Protein 2P6Y (pdb70)

Solvent-accessible surface area: 7467 Å² total

B-factor: mean 19.17, std 8.96, range [7.92, 55.06]

Radius of gyration: 14.85 Å; Cα contacts (8 Å, |Δi|>4): 328; chains: 1; bounding box: 35×35×36 Å

Structure (mmCIF, N/CA/C/O backbone):
data_2P6Y
#
_entry.id   2P6Y
#
_cell.length_a   172.924
_cell.length_b   172.924
_cell.length_c   172.924
_cell.angle_alpha   90.00
_cell.angle_beta   90.00
_cell.angle_gamma   90.00
#
_symmetry.space_group_name_H-M   'F 4 3 2'
#
loop_
_entity.id
_entity.type
_entity.pdbx_description
1 polymer 'Hypothetical protein VCA0587'
2 non-polymer 'ZINC ION'
3 water water
#
loop_
_atom_site.group_PDB
_atom_site.id
_atom_site.type_symbol
_atom_site.label_atom_id
_atom_site.label_alt_id
_atom_site.label_comp_id
_atom_site.label_asym_id
_atom_site.label_entity_id
_atom_site.label_seq_id
_atom_site.pdbx_PDB_ins_code
_atom_site.Cartn_x
_atom_site.Cartn_y
_atom_site.Cartn_z
_atom_site.occupancy
_atom_site.B_iso_or_equiv
_atom_site.auth_seq_id
_atom_site.auth_comp_id
_atom_site.auth_asym_id
_atom_site.auth_atom_id
_atom_site.pdbx_PDB_model_num
ATOM 9 N N . ILE A 1 2 ? 73.992 69.018 69.743 1.00 30.62 2 ILE A N 1
ATOM 10 C CA . ILE A 1 2 ? 73.591 68.545 68.424 1.00 27.56 2 ILE A CA 1
ATOM 11 C C . ILE A 1 2 ? 73.721 69.675 67.409 1.00 25.34 2 ILE A C 1
ATOM 12 O O . ILE A 1 2 ? 73.260 70.792 67.648 1.00 24.49 2 ILE A O 1
ATOM 17 N N . HIS A 1 3 ? 74.350 69.380 66.277 1.00 23.29 3 HIS A N 1
ATOM 18 C CA . HIS A 1 3 ? 74.540 70.370 65.227 1.00 22.52 3 HIS A CA 1
ATOM 19 C C . HIS A 1 3 ? 73.724 70.037 63.985 1.00 21.04 3 HIS A C 1
ATOM 20 O O . HIS A 1 3 ? 73.535 68.868 63.648 1.00 19.44 3 HIS A O 1
ATOM 27 N N . LEU A 1 4 ? 73.241 71.076 63.312 1.00 18.46 4 LEU A N 1
ATOM 28 C CA . LEU A 1 4 ? 72.451 70.912 62.100 1.00 18.17 4 LEU A CA 1
ATOM 29 C C . LEU A 1 4 ? 73.253 71.229 60.852 1.00 17.22 4 LEU A C 1
ATOM 30 O O . LEU A 1 4 ? 73.988 72.215 60.801 1.00 18.30 4 LEU A O 1
ATOM 35 N N . ILE A 1 5 ? 73.102 70.381 59.843 1.00 14.90 5 ILE A N 1
ATOM 36 C CA . ILE A 1 5 ? 73.750 70.584 58.560 1.00 14.49 5 ILE A CA 1
ATOM 37 C C . ILE A 1 5 ? 72.619 70.460 57.550 1.00 14.30 5 ILE A C 1
ATOM 38 O O . ILE A 1 5 ? 71.974 69.413 57.462 1.00 14.15 5 ILE A O 1
ATOM 43 N N . ALA A 1 6 ? 72.364 71.537 56.814 1.00 13.11 6 ALA A N 1
ATOM 44 C CA . ALA A 1 6 ? 71.291 71.564 55.826 1.00 13.98 6 ALA A CA 1
ATOM 45 C C . ALA A 1 6 ? 71.846 71.778 54.428 1.00 15.39 6 ALA A C 1
ATOM 46 O O . ALA A 1 6 ? 72.812 72.520 54.239 1.00 16.71 6 ALA A O 1
ATOM 48 N N . LEU A 1 7 ? 71.218 71.138 53.447 1.00 15.15 7 LEU A N 1
ATOM 49 C CA . LEU A 1 7 ? 71.666 71.239 52.066 1.00 16.42 7 LEU A CA 1
ATOM 50 C C . LEU A 1 7 ? 70.536 70.898 51.108 1.00 16.40 7 LEU A C 1
ATOM 51 O O . LEU A 1 7 ? 69.826 69.914 51.315 1.00 16.60 7 LEU A O 1
ATOM 56 N N . ARG A 1 8 ? 70.350 71.715 50.074 1.00 14.80 8 ARG A N 1
ATOM 57 C CA . ARG A 1 8 ? 69.326 71.412 49.088 1.00 14.82 8 ARG A CA 1
ATOM 58 C C . ARG A 1 8 ? 70.010 70.625 47.980 1.00 15.07 8 ARG A C 1
ATOM 59 O O . ARG A 1 8 ? 71.071 71.025 47.491 1.00 14.92 8 ARG A O 1
ATOM 67 N N . LEU A 1 9 ? 69.418 69.497 47.600 1.00 13.84 9 LEU A N 1
ATOM 68 C CA . LEU A 1 9 ? 69.965 68.681 46.524 1.00 13.74 9 LEU A CA 1
ATOM 69 C C . LEU A 1 9 ? 69.161 69.025 45.282 1.00 13.54 9 LEU A C 1
ATOM 70 O O . LEU A 1 9 ? 67.987 69.397 45.382 1.00 15.15 9 LEU A O 1
ATOM 75 N N . THR A 1 10 ? 69.790 68.906 44.117 1.00 13.72 10 THR A N 1
ATOM 76 C CA . THR A 1 10 ? 69.131 69.239 42.863 1.00 15.12 10 THR A CA 1
ATOM 77 C C . THR A 1 10 ? 69.011 68.069 41.893 1.00 14.02 10 THR A C 1
ATOM 78 O O . THR A 1 10 ? 69.565 66.993 42.122 1.00 13.34 10 THR A O 1
ATOM 82 N N . ARG A 1 11 ? 68.286 68.304 40.802 1.00 15.51 11 ARG A N 1
ATOM 83 C CA . ARG A 1 11 ? 68.032 67.295 39.779 1.00 16.31 11 ARG A CA 1
ATOM 84 C C . ARG A 1 11 ? 69.223 66.433 39.382 1.00 15.88 11 ARG A C 1
ATOM 85 O O . ARG A 1 11 ? 70.313 66.939 39.108 1.00 15.97 11 ARG A O 1
ATOM 93 N N . GLY A 1 12 ? 69.003 65.121 39.358 1.00 14.95 12 GLY A N 1
ATOM 94 C CA . GLY A 1 12 ? 70.048 64.195 38.962 1.00 15.47 12 GLY A CA 1
ATOM 95 C C . GLY A 1 12 ? 70.984 63.706 40.050 1.00 15.08 12 GLY A C 1
ATOM 96 O O . GLY A 1 12 ? 71.670 62.698 39.867 1.00 16.88 12 GLY A O 1
ATOM 105 N N . ASP A 1 14 ? 72.434 61.896 43.324 1.00 13.84 14 ASP A N 1
ATOM 106 C CA . ASP A 1 14 ? 72.193 60.598 43.941 1.00 12.36 14 ASP A CA 1
ATOM 107 C C . ASP A 1 14 ? 72.057 60.844 45.445 1.00 13.37 14 ASP A C 1
ATOM 108 O O . ASP A 1 14 ? 73.010 61.260 46.105 1.00 13.20 14 ASP A O 1
ATOM 113 N N . LEU A 1 15 ? 70.867 60.579 45.980 1.00 11.39 15 LEU A N 1
ATOM 114 C CA . LEU A 1 15 ? 70.585 60.808 47.397 1.00 11.34 15 LEU A CA 1
ATOM 115 C C . LEU A 1 15 ? 71.588 60.196 48.370 1.00 10.59 15 LEU A C 1
ATOM 116 O O . LEU A 1 15 ? 72.168 60.899 49.199 1.00 11.38 15 LEU A O 1
ATOM 121 N N . LYS A 1 16 ? 71.797 58.888 48.278 1.00 11.16 16 LYS A N 1
ATOM 122 C CA . LYS A 1 16 ? 72.725 58.222 49.180 1.00 11.31 16 LYS A CA 1
ATOM 123 C C . LYS A 1 16 ? 74.154 58.743 49.038 1.00 12.36 16 LYS A C 1
ATOM 124 O O . LYS A 1 16 ? 74.833 58.965 50.037 1.00 12.43 16 LYS A O 1
ATOM 130 N N . GLN A 1 17 ? 74.599 58.945 47.803 1.00 13.08 17 GLN A N 1
ATOM 131 C CA . GLN A 1 17 ? 75.948 59.437 47.560 1.00 14.44 17 GLN A CA 1
ATOM 132 C C . GLN A 1 17 ? 76.154 60.826 48.145 1.00 14.08 17 GLN A C 1
ATOM 133 O O . GLN A 1 17 ? 77.216 61.119 48.696 1.00 14.77 17 GLN A O 1
ATOM 139 N N . GLN A 1 18 ? 75.139 61.678 48.036 1.00 12.75 18 GLN A N 1
ATOM 140 C CA . GLN A 1 18 ? 75.233 63.034 48.569 1.00 12.74 18 GLN A CA 1
ATOM 141 C C . GLN A 1 18 ? 75.312 63.021 50.091 1.00 14.37 18 GLN A C 1
ATOM 142 O O . GLN A 1 18 ? 76.011 63.835 50.692 1.00 13.99 18 GLN A O 1
ATOM 148 N N . ILE A 1 19 ? 74.595 62.095 50.717 1.00 12.63 19 ILE A N 1
ATOM 149 C CA . ILE A 1 19 ? 74.621 62.007 52.166 1.00 12.13 19 ILE A CA 1
ATOM 150 C C . ILE A 1 19 ? 75.978 61.502 52.637 1.00 13.57 19 ILE A C 1
ATOM 151 O O . ILE A 1 19 ? 76.543 62.030 53.588 1.00 13.96 19 ILE A O 1
ATOM 156 N N . VAL A 1 20 ? 76.511 60.495 51.954 1.00 14.07 20 VAL A N 1
ATOM 157 C CA . VAL A 1 20 ? 77.813 59.953 52.322 1.00 14.49 20 VAL A CA 1
ATOM 158 C C . VAL A 1 20 ? 78.880 61.035 52.184 1.00 14.89 20 VAL A C 1
ATOM 159 O O . VAL A 1 20 ? 79.748 61.174 53.046 1.00 16.10 20 VAL A O 1
ATOM 163 N N . GLN A 1 21 ? 78.804 61.805 51.104 1.00 13.78 21 GLN A N 1
ATOM 164 C CA . GLN A 1 21 ? 79.771 62.869 50.864 1.00 15.68 21 GLN A CA 1
ATOM 165 C C . GLN A 1 21 ? 79.685 63.953 51.932 1.00 15.23 21 GLN A C 1
ATOM 166 O O . GLN A 1 21 ? 80.706 64.480 52.374 1.00 15.17 21 GLN A O 1
ATOM 172 N N . LEU A 1 22 ? 78.465 64.279 52.353 1.00 13.69 22 LEU A N 1
ATOM 173 C CA . LEU A 1 22 ? 78.254 65.299 53.376 1.00 14.89 22 LEU A CA 1
ATOM 174 C C . LEU A 1 22 ? 78.853 64.823 54.697 1.00 14.59 22 LEU A C 1
ATOM 175 O O . LEU A 1 22 ? 79.521 65.583 55.407 1.00 14.61 22 LEU A O 1
ATOM 180 N N . VAL A 1 23 ? 78.610 63.561 55.024 1.00 13.47 23 VAL A N 1
ATOM 181 C CA . VAL A 1 23 ? 79.128 62.968 56.248 1.00 16.00 23 VAL A CA 1
ATOM 182 C C . VAL A 1 23 ? 80.655 63.036 56.294 1.00 17.51 23 VAL A C 1
ATOM 183 O O . VAL A 1 23 ? 81.237 63.430 57.306 1.00 16.58 23 VAL A O 1
ATOM 187 N N . GLN A 1 24 ? 81.303 62.660 55.196 1.00 17.51 24 GLN A N 1
ATOM 188 C CA . GLN A 1 24 ? 82.766 62.676 55.138 1.00 18.36 24 GLN A CA 1
ATOM 189 C C . GLN A 1 24 ? 83.310 64.102 55.178 1.00 18.63 24 GLN A C 1
ATOM 190 O O . GLN A 1 24 ? 84.297 64.383 55.859 1.00 18.89 24 GLN A O 1
ATOM 196 N N . GLN A 1 25 ? 82.655 64.993 54.444 1.00 17.66 25 GLN A N 1
ATOM 197 C CA . GLN A 1 25 ? 83.048 66.395 54.365 1.00 18.38 25 GLN A CA 1
ATOM 198 C C . GLN A 1 25 ? 83.061 67.070 55.733 1.00 18.57 25 GLN A C 1
ATOM 199 O O . GLN A 1 25 ? 83.959 67.857 56.044 1.00 18.41 25 GLN A O 1
ATOM 205 N N . HIS A 1 26 ? 82.059 66.758 56.549 1.00 16.05 26 HIS A N 1
ATOM 206 C CA . HIS A 1 26 ? 81.943 67.355 57.875 1.00 16.01 26 HIS A CA 1
ATOM 207 C C . HIS A 1 26 ? 82.521 66.508 59.005 1.00 15.79 26 HIS A C 1
ATOM 208 O O . HIS A 1 26 ? 82.330 66.825 60.181 1.00 16.19 26 HIS A O 1
ATOM 215 N N . ARG A 1 27 ? 83.230 65.441 58.647 1.00 15.33 27 ARG A N 1
ATOM 216 C CA . ARG A 1 27 ? 83.844 64.551 59.630 1.00 16.72 27 ARG A CA 1
ATOM 217 C C . ARG A 1 27 ? 82.838 64.089 60.673 1.00 17.64 27 ARG A C 1
ATOM 218 O O . ARG A 1 27 ? 83.108 64.119 61.873 1.00 18.22 27 ARG A O 1
ATOM 226 N N . ILE A 1 28 ? 81.675 63.656 60.202 1.00 16.98 28 ILE A N 1
ATOM 227 C CA . ILE A 1 28 ? 80.625 63.186 61.090 1.00 16.55 28 ILE A CA 1
ATOM 228 C C . ILE A 1 28 ? 80.884 61.740 61.491 1.00 15.14 28 ILE A C 1
ATOM 229 O O . ILE A 1 28 ? 80.978 60.858 60.638 1.00 17.85 28 ILE A O 1
ATOM 234 N N . HIS A 1 29 ? 81.016 61.498 62.790 1.00 13.52 29 HIS A N 1
ATOM 235 C CA . HIS A 1 29 ? 81.248 60.145 63.276 1.00 12.41 29 HIS A CA 1
ATOM 236 C C . HIS A 1 29 ? 80.028 59.586 63.996 1.00 11.83 29 HIS A C 1
ATOM 237 O O . HIS A 1 29 ? 80.019 58.436 64.425 1.00 13.21 29 HIS A O 1
ATOM 244 N N . ALA A 1 30 ? 78.998 60.419 64.102 1.00 12.67 30 ALA A N 1
ATOM 245 C CA . ALA A 1 30 ? 77.733 60.046 64.727 1.00 11.61 30 ALA A CA 1
ATOM 246 C C . ALA A 1 30 ? 76.675 61.039 64.261 1.00 10.98 30 ALA A C 1
ATOM 247 O O . ALA A 1 30 ? 76.816 62.247 64.440 1.00 10.38 30 ALA A O 1
ATOM 249 N N . GLY A 1 31 ? 75.613 60.537 63.645 1.00 11.64 31 GLY A N 1
ATOM 250 C CA . GLY A 1 31 ? 74.578 61.438 63.177 1.00 11.88 31 GLY A CA 1
ATOM 251 C C . GLY A 1 31 ? 73.320 60.707 62.757 1.00 11.79 31 GLY A C 1
ATOM 252 O O . GLY A 1 31 ? 73.266 59.478 62.787 1.00 12.24 31 GLY A O 1
ATOM 253 N N . SER A 1 32 ? 72.308 61.476 62.374 1.00 11.40 32 SER A N 1
ATOM 254 C CA . SER A 1 32 ? 71.035 60.926 61.929 1.00 10.90 32 SER A CA 1
ATOM 255 C C . SER A 1 32 ? 70.407 61.895 60.934 1.00 11.27 32 SER A C 1
ATOM 256 O O . SER A 1 32 ? 70.870 63.028 60.777 1.00 10.89 32 SER A O 1
ATOM 259 N N . ILE A 1 33 ? 69.362 61.445 60.246 1.00 11.31 33 ILE A N 1
ATOM 260 C CA . ILE A 1 33 ? 68.674 62.298 59.287 1.00 11.45 33 ILE A CA 1
ATOM 261 C C . ILE A 1 33 ? 67.559 63.023 60.017 1.00 13.13 33 ILE A C 1
ATOM 262 O O . ILE A 1 33 ? 66.679 62.393 60.602 1.00 14.60 33 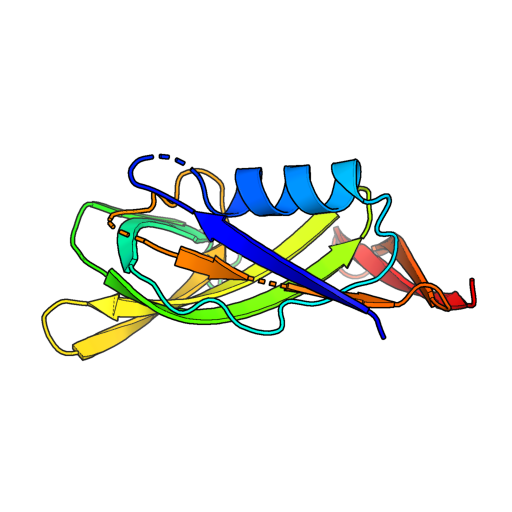ILE A O 1
ATOM 267 N N . ALA A 1 34 ? 67.601 64.349 59.985 1.00 11.52 34 ALA A N 1
ATOM 268 C CA . ALA A 1 34 ? 66.585 65.153 60.642 1.00 12.36 34 ALA A CA 1
ATOM 269 C C . ALA A 1 34 ? 65.356 65.327 59.757 1.00 13.03 34 ALA A C 1
ATOM 270 O O . ALA A 1 34 ? 64.221 65.301 60.240 1.00 14.77 34 ALA A O 1
ATOM 272 N N . SER A 1 35 ? 65.582 65.503 58.460 1.00 11.60 35 SER A N 1
ATOM 273 C CA . SER A 1 35 ? 64.477 65.709 57.526 1.00 11.43 35 SER A CA 1
ATOM 274 C C . SER A 1 35 ? 64.963 65.587 56.086 1.00 11.28 35 SER A C 1
ATOM 275 O O . SER A 1 35 ? 66.137 65.819 55.806 1.00 11.21 35 SER A O 1
ATOM 278 N N . CYS A 1 36 ? 64.071 65.203 55.174 1.00 11.74 36 CYS A N 1
ATOM 279 C CA . CYS A 1 36 ? 64.448 65.116 53.766 1.00 13.25 36 CYS A CA 1
ATOM 280 C C . CYS A 1 36 ? 63.271 65.246 52.801 1.00 15.65 36 CYS A C 1
ATOM 281 O O . CYS A 1 36 ? 63.062 64.391 51.937 1.00 18.09 36 CYS A O 1
ATOM 284 N N . VAL A 1 37 ? 62.510 66.323 52.941 1.00 14.23 37 VAL A N 1
ATOM 285 C CA . VAL A 1 37 ? 61.362 66.571 52.073 1.00 15.36 37 VAL A CA 1
ATOM 286 C C . VAL A 1 37 ? 61.876 66.760 50.643 1.00 14.81 37 VAL A C 1
ATOM 287 O O . VAL A 1 37 ? 62.838 67.493 50.414 1.00 15.61 37 VAL A O 1
ATOM 291 N N . GLY A 1 38 ? 61.243 66.097 49.681 1.00 12.60 38 GLY A N 1
ATOM 292 C CA . GLY A 1 38 ? 61.680 66.232 48.303 1.00 12.88 38 GLY A CA 1
ATOM 293 C C . GLY A 1 38 ? 61.044 65.196 47.405 1.00 13.70 38 GLY A C 1
ATOM 294 O O . GLY A 1 38 ? 60.041 64.590 47.772 1.00 14.23 38 GLY A O 1
ATOM 295 N N . CYS A 1 39 ? 61.624 64.993 46.227 1.00 13.74 39 CYS A N 1
ATOM 296 C CA . CYS A 1 39 ? 61.084 64.016 45.290 1.00 14.19 39 CYS A CA 1
ATOM 297 C C . CYS A 1 39 ? 62.167 63.357 44.453 1.00 13.84 39 CYS A C 1
ATOM 298 O O . CYS A 1 39 ? 63.250 63.915 44.249 1.00 13.79 39 CYS A O 1
ATOM 301 N N . LEU A 1 40 ? 61.856 62.160 43.972 1.00 12.58 40 LEU A N 1
ATOM 302 C CA . LEU A 1 40 ? 62.779 61.378 43.167 1.00 12.25 40 LEU A CA 1
ATOM 303 C C . LEU A 1 40 ? 62.207 61.095 41.792 1.00 12.99 40 LEU A C 1
ATOM 304 O O . LEU A 1 40 ? 60.988 61.090 41.613 1.00 13.20 40 LEU A O 1
ATOM 309 N N . SER A 1 41 ? 63.094 60.859 40.828 1.00 12.88 41 SER A N 1
ATOM 310 C CA . SER A 1 41 ? 62.680 60.501 39.472 1.00 13.84 41 SER A CA 1
ATOM 311 C C . SER A 1 41 ? 62.968 59.004 39.314 1.00 14.32 41 SER A C 1
ATOM 312 O O . SER A 1 41 ? 62.447 58.347 38.411 1.00 14.39 41 SER A O 1
ATOM 315 N N . THR A 1 42 ? 63.818 58.477 40.195 1.00 13.94 42 THR A N 1
ATOM 316 C CA . THR A 1 42 ? 64.153 57.055 40.201 1.00 13.47 42 THR A CA 1
ATOM 317 C C . THR A 1 42 ? 64.328 56.582 41.636 1.00 14.11 42 THR A C 1
ATOM 318 O O . THR A 1 42 ? 65.063 57.195 42.409 1.00 12.84 42 THR A O 1
ATOM 322 N N . LEU A 1 43 ? 63.642 55.492 41.971 1.00 11.74 43 LEU A N 1
ATOM 323 C CA . LEU A 1 43 ? 63.697 54.876 43.290 1.00 10.91 43 LEU A CA 1
ATOM 324 C C . LEU A 1 43 ? 64.483 53.574 43.176 1.00 10.94 43 LEU A C 1
ATOM 325 O O . LEU A 1 43 ? 64.322 52.840 42.202 1.00 11.79 43 LEU A O 1
ATOM 330 N N . HIS A 1 44 ? 65.331 53.285 44.158 1.00 10.98 44 HIS A N 1
ATOM 331 C CA . HIS A 1 44 ? 66.097 52.040 44.143 1.00 10.21 44 HIS A CA 1
ATOM 332 C C . HIS A 1 44 ? 66.287 51.601 45.586 1.00 11.52 44 HIS A C 1
ATOM 333 O O . HIS A 1 44 ? 67.067 52.194 46.332 1.00 10.76 44 HIS A O 1
ATOM 340 N N . ILE A 1 45 ? 65.561 50.560 45.978 1.00 10.06 45 ILE A N 1
ATOM 341 C CA . ILE A 1 45 ? 65.618 50.076 47.346 1.00 10.69 45 ILE A CA 1
ATOM 342 C C . ILE A 1 45 ? 65.752 48.566 47.466 1.00 11.53 45 ILE A C 1
ATOM 343 O O . ILE A 1 45 ? 65.326 47.820 46.580 1.00 12.13 45 ILE A O 1
ATOM 348 N N . ARG A 1 46 ? 66.360 48.126 48.562 1.00 11.12 46 ARG A N 1
ATOM 349 C CA . ARG A 1 46 ? 66.491 46.701 48.843 1.00 12.06 46 ARG A CA 1
ATOM 350 C C . ARG A 1 46 ? 65.291 46.421 49.746 1.00 11.79 46 ARG A C 1
ATOM 351 O O . ARG A 1 46 ? 65.001 47.194 50.665 1.00 11.44 46 ARG A O 1
ATOM 359 N N . LEU A 1 47 ? 64.592 45.322 49.494 1.00 11.08 47 LEU A N 1
ATOM 360 C CA . LEU A 1 47 ? 63.386 45.013 50.249 1.00 10.75 47 LEU A CA 1
ATOM 361 C C . LEU A 1 47 ? 63.586 44.215 51.537 1.00 11.53 47 LEU A C 1
ATOM 362 O O . LEU A 1 47 ? 64.695 43.784 51.845 1.00 11.13 47 LEU A O 1
ATOM 367 N N . ALA A 1 48 ? 62.500 44.022 52.280 1.00 11.99 48 ALA A N 1
ATOM 368 C CA . ALA A 1 48 ? 62.545 43.353 53.580 1.00 13.13 48 ALA A CA 1
ATOM 369 C C . ALA A 1 48 ? 63.133 41.949 53.676 1.00 13.43 48 ALA A C 1
ATOM 370 O O . ALA A 1 48 ? 63.505 41.512 54.773 1.00 14.90 48 ALA A O 1
ATOM 372 N N . ASP A 1 49 ? 63.208 41.226 52.563 1.00 13.47 49 ASP A N 1
ATOM 373 C CA . ASP A 1 49 ? 63.798 39.892 52.624 1.00 14.59 49 ASP A CA 1
ATOM 374 C C . ASP A 1 49 ? 65.319 39.996 52.561 1.00 14.80 49 ASP A C 1
ATOM 375 O O . ASP A 1 49 ? 66.024 38.988 52.600 1.00 17.10 49 ASP A O 1
ATOM 380 N N . SER A 1 50 ? 65.811 41.229 52.466 1.00 15.41 50 SER A N 1
ATOM 381 C CA . SER A 1 50 ? 67.243 41.523 52.412 1.00 16.82 50 SER A CA 1
ATOM 382 C C . SER A 1 50 ? 67.940 41.096 51.123 1.00 16.92 50 SER A C 1
ATOM 383 O O . SER A 1 50 ? 69.167 41.123 51.046 1.00 16.72 50 SER A O 1
ATOM 386 N N . VAL A 1 51 ? 67.164 40.718 50.111 1.00 15.75 51 VAL A N 1
ATOM 387 C CA . VAL A 1 51 ? 67.739 40.291 48.839 1.00 16.69 51 VAL A CA 1
ATOM 388 C C . VAL A 1 51 ? 67.046 40.923 47.635 1.00 15.13 51 VAL A C 1
ATOM 389 O O . VAL A 1 51 ? 67.708 41.427 46.723 1.00 16.96 51 VAL A O 1
ATOM 393 N N . SER A 1 52 ? 65.718 40.899 47.628 1.00 13.17 52 SER A N 1
ATOM 394 C CA . SER A 1 52 ? 64.971 41.478 46.517 1.00 11.58 52 SER A CA 1
ATOM 395 C C . SER A 1 52 ? 65.246 42.967 46.455 1.00 12.13 52 SER A C 1
ATOM 396 O O . SER A 1 52 ? 65.533 43.597 47.477 1.00 11.35 52 SER A O 1
ATOM 399 N N . THR A 1 53 ? 65.169 43.522 45.252 1.00 11.13 53 THR A N 1
ATOM 400 C CA . THR A 1 53 ? 65.393 44.947 45.057 1.00 11.39 53 THR A CA 1
ATOM 401 C C . THR A 1 53 ? 64.356 45.482 44.090 1.00 12.41 53 THR A C 1
ATOM 402 O O . THR A 1 53 ? 63.875 44.763 43.206 1.00 12.00 53 THR A O 1
ATOM 406 N N . LEU A 1 54 ? 64.017 46.752 44.268 1.00 10.74 54 LEU A N 1
ATOM 407 C CA . LEU A 1 54 ? 63.040 47.413 43.425 1.00 10.38 54 LEU A CA 1
ATOM 408 C C . LEU A 1 54 ? 63.602 48.712 42.891 1.00 12.77 54 LEU A C 1
ATOM 409 O O . LEU A 1 54 ? 64.054 49.565 43.657 1.00 12.10 54 LEU A O 1
ATOM 414 N N . GLN A 1 55 ? 63.608 48.849 41.572 1.00 12.61 55 GLN A N 1
ATOM 415 C CA . GLN A 1 55 ? 64.053 50.090 40.960 1.00 14.20 55 GLN A CA 1
ATOM 416 C C . GLN A 1 55 ? 62.904 50.526 40.078 1.00 15.37 55 GLN A C 1
ATOM 417 O O . GLN A 1 55 ? 62.407 49.747 39.260 1.00 16.07 55 GLN A O 1
ATOM 423 N N . VAL A 1 56 ? 62.466 51.764 40.263 1.00 13.63 56 VAL A N 1
ATOM 424 C CA . VAL A 1 56 ? 61.356 52.293 39.490 1.00 14.55 56 VAL A CA 1
ATOM 425 C C . VAL A 1 56 ? 61.650 53.714 39.043 1.00 14.80 56 VAL A C 1
ATOM 426 O O . VAL A 1 56 ? 62.047 54.553 39.849 1.00 14.99 56 VAL A O 1
ATOM 430 N N . SER A 1 57 ? 61.467 53.976 37.752 1.00 14.79 57 SER A N 1
ATOM 431 C CA . SER A 1 57 ? 61.677 55.313 37.217 1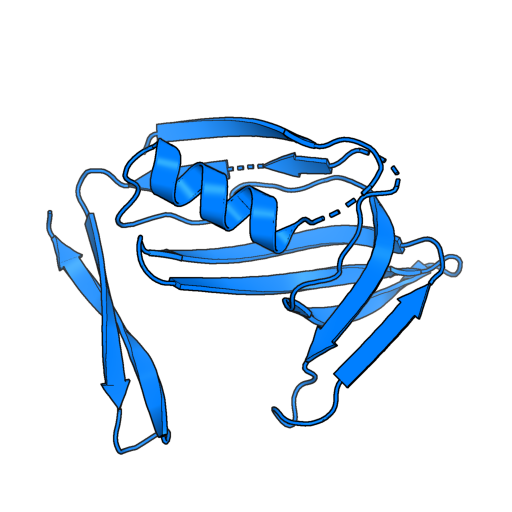.00 15.92 57 SER A CA 1
ATOM 432 C C . SER A 1 57 ? 60.307 55.937 36.993 1.00 15.57 57 SER A C 1
ATOM 433 O O . SER A 1 57 ? 59.693 55.792 35.935 1.00 17.79 57 SER A O 1
ATOM 436 N N . ALA A 1 58 ? 59.828 56.610 38.031 1.00 14.28 58 ALA A N 1
ATOM 437 C CA . ALA A 1 58 ? 58.536 57.280 38.030 1.00 13.31 58 ALA A CA 1
ATOM 438 C C . ALA A 1 58 ? 58.636 58.311 39.141 1.00 15.05 58 ALA A C 1
ATOM 439 O O . ALA A 1 58 ? 59.558 58.260 39.953 1.00 15.49 58 ALA A O 1
ATOM 441 N N . PRO A 1 59 ? 57.702 59.267 39.190 1.00 14.74 59 PRO A N 1
ATOM 442 C CA . PRO A 1 59 ? 57.786 60.265 40.255 1.00 13.97 59 PRO A CA 1
ATOM 443 C C . PRO A 1 59 ? 57.395 59.723 41.624 1.00 13.63 59 PRO A C 1
ATOM 444 O O . PRO A 1 59 ? 56.399 59.015 41.773 1.00 12.16 59 PRO A O 1
ATOM 448 N N . PHE A 1 60 ? 58.200 60.065 42.622 1.00 12.49 60 PHE A N 1
ATOM 449 C CA . PHE A 1 60 ? 57.956 59.648 43.997 1.00 12.17 60 PHE A CA 1
ATOM 450 C C . PHE A 1 60 ? 58.218 60.817 44.926 1.00 12.13 60 PHE A C 1
ATOM 451 O O . PHE A 1 60 ? 59.196 61.545 44.754 1.00 13.32 60 PHE A O 1
ATOM 459 N N . GLU A 1 61 ? 57.347 60.995 45.909 1.00 10.78 61 GLU A N 1
ATOM 460 C CA . GLU A 1 61 ? 57.533 62.052 46.895 1.00 11.74 61 GLU A CA 1
ATOM 461 C C . GLU A 1 61 ? 58.261 61.398 48.066 1.00 11.51 61 GLU A C 1
ATOM 462 O O . GLU A 1 61 ? 57.883 60.307 48.503 1.00 11.25 61 GLU A O 1
ATOM 468 N N . ILE A 1 62 ? 59.321 62.032 48.558 1.00 10.21 62 ILE A N 1
ATOM 469 C CA . ILE A 1 62 ? 60.037 61.478 49.702 1.00 10.87 62 ILE A CA 1
ATOM 470 C C . ILE A 1 62 ? 59.243 61.881 50.945 1.00 11.51 62 ILE A C 1
ATOM 471 O O . ILE A 1 62 ? 59.083 63.068 51.224 1.00 13.13 62 ILE A O 1
ATOM 476 N N . LEU A 1 63 ? 58.736 60.902 51.689 1.00 10.95 63 LEU A N 1
ATOM 477 C CA . 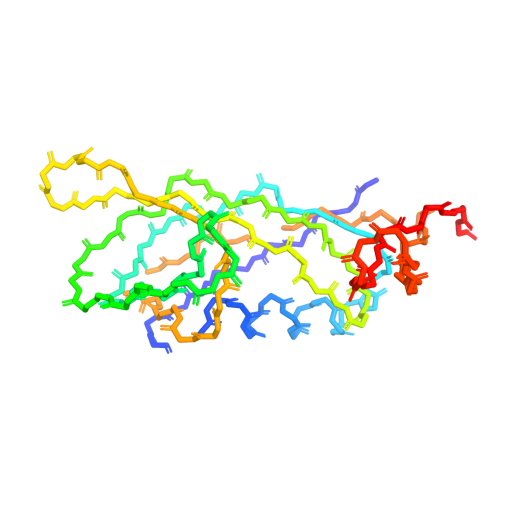LEU A 1 63 ? 57.952 61.206 52.884 1.00 10.93 63 LEU A CA 1
ATOM 478 C C . LEU A 1 63 ? 58.817 61.227 54.129 1.00 11.60 63 LEU A C 1
ATOM 479 O O . LEU A 1 63 ? 58.644 62.068 55.013 1.00 13.29 63 LEU A O 1
ATOM 484 N N . SER A 1 64 ? 59.740 60.280 54.212 1.00 10.96 64 SER A N 1
ATOM 485 C CA . SER A 1 64 ? 60.629 60.219 55.355 1.00 12.54 64 SER A CA 1
ATOM 486 C C . SER A 1 64 ? 61.909 59.495 54.998 1.00 11.63 64 SER A C 1
ATOM 487 O O . SER A 1 64 ? 61.930 58.629 54.120 1.00 10.97 64 SER A O 1
ATOM 490 N N . LEU A 1 65 ? 62.981 59.876 55.675 1.00 11.07 65 LEU A N 1
ATOM 491 C CA . LEU A 1 65 ? 64.272 59.250 55.476 1.00 10.58 65 LEU A CA 1
ATOM 492 C C . LEU A 1 65 ? 64.892 59.149 56.857 1.00 11.41 65 LEU A C 1
ATOM 493 O O . LEU A 1 65 ? 65.063 60.160 57.541 1.00 11.61 65 LEU A O 1
ATOM 498 N N . SER A 1 66 ? 65.175 57.926 57.281 1.00 11.04 66 SER A N 1
ATOM 499 C CA . SER A 1 66 ? 65.789 57.689 58.576 1.00 12.98 66 SER A CA 1
ATOM 500 C C . SER A 1 66 ? 67.159 57.104 58.316 1.00 13.69 66 SER A C 1
ATOM 501 O O . SER A 1 66 ? 67.353 56.341 57.375 1.00 13.20 66 SER A O 1
ATOM 504 N N . GLY A 1 67 ? 68.128 57.469 59.139 1.00 13.94 67 GLY A N 1
ATOM 505 C CA . GLY A 1 67 ? 69.444 56.921 58.912 1.00 15.37 67 GLY A CA 1
ATOM 506 C C . GLY A 1 67 ? 70.369 57.020 60.094 1.00 14.00 67 GLY A C 1
ATOM 507 O O . GLY A 1 67 ? 70.263 57.930 60.909 1.00 12.52 67 GLY A O 1
ATOM 508 N N . THR A 1 68 ? 71.256 56.038 60.190 1.00 13.10 68 THR A N 1
ATOM 509 C CA . THR A 1 68 ? 72.275 56.008 61.224 1.00 11.84 68 THR A CA 1
ATOM 510 C C . THR A 1 68 ? 73.519 56.395 60.442 1.00 12.25 68 THR A C 1
ATOM 511 O O . THR A 1 68 ? 73.944 55.669 59.541 1.00 12.58 68 THR A O 1
ATOM 515 N N . LEU A 1 69 ? 74.086 57.549 60.764 1.00 10.79 69 LEU A N 1
ATOM 516 C CA . LEU A 1 69 ? 75.265 58.010 60.051 1.00 11.23 69 LEU A CA 1
ATOM 51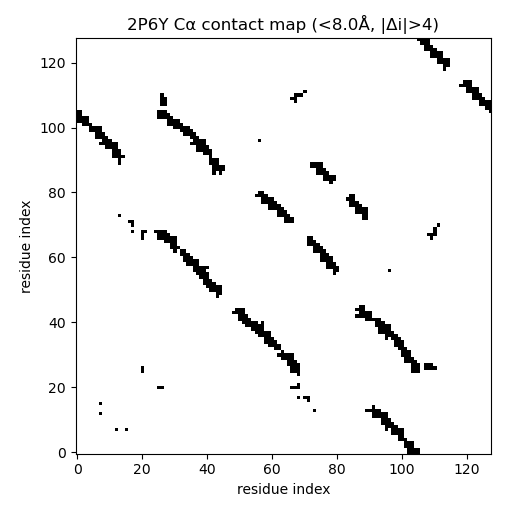7 C C . LEU A 1 69 ? 76.551 57.790 60.837 1.00 12.15 69 LEU A C 1
ATOM 518 O O . LEU A 1 69 ? 76.653 58.176 62.005 1.00 12.04 69 LEU A O 1
ATOM 523 N N . THR A 1 70 ? 77.510 57.133 60.188 1.00 13.25 70 THR A N 1
ATOM 524 C CA . THR A 1 70 ? 78.834 56.885 60.759 1.00 14.18 70 THR A CA 1
ATOM 525 C C . THR A 1 70 ? 79.752 57.289 59.620 1.00 14.47 70 THR A C 1
ATOM 526 O O . THR A 1 70 ? 79.329 57.325 58.461 1.00 15.45 70 THR A O 1
ATOM 530 N N . TYR A 1 71 ? 81.007 57.596 59.919 1.00 14.05 71 TYR A N 1
ATOM 531 C CA . TYR A 1 71 ? 81.900 58.025 58.857 1.00 15.71 71 TYR A CA 1
ATOM 532 C C . TYR A 1 71 ? 82.059 57.003 57.729 1.00 14.85 71 TYR A C 1
ATOM 533 O O . TYR A 1 71 ? 82.019 57.359 56.552 1.00 17.27 71 TYR A O 1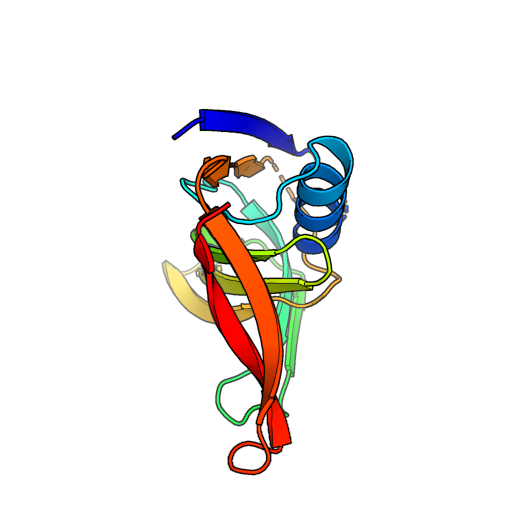
ATOM 542 N N . GLN A 1 72 ? 82.228 55.737 58.093 1.00 16.74 72 GLN A N 1
ATOM 543 C CA . GLN A 1 72 ? 82.436 54.678 57.114 1.00 17.81 72 GLN A CA 1
ATOM 544 C C . GLN A 1 72 ? 81.178 54.035 56.546 1.00 18.28 72 GLN A C 1
ATOM 545 O O . GLN A 1 72 ? 81.261 53.251 55.601 1.00 19.52 72 GLN A O 1
ATOM 551 N N . HIS A 1 73 ? 80.015 54.353 57.103 1.00 17.34 73 HIS A N 1
ATOM 552 C CA . HIS A 1 73 ? 78.796 53.722 56.622 1.00 16.64 73 HIS A CA 1
ATOM 553 C C . HIS A 1 73 ? 77.525 54.454 57.020 1.00 16.60 73 HIS A C 1
ATOM 554 O O . HIS A 1 73 ? 77.371 54.868 58.166 1.00 17.14 73 HIS A O 1
ATOM 561 N N . CYS A 1 74 ? 76.614 54.597 56.063 1.00 15.54 74 CYS A N 1
ATOM 562 C CA . CYS A 1 74 ? 75.329 55.236 56.318 1.00 15.37 74 CYS A CA 1
ATOM 563 C C . CYS A 1 74 ? 74.244 54.197 56.068 1.00 14.91 74 CYS A C 1
ATOM 564 O O . CYS A 1 74 ? 74.130 53.665 54.961 1.00 15.95 74 CYS A O 1
ATOM 567 N N . HIS A 1 75 ? 73.469 53.902 57.110 1.00 12.58 75 HIS A N 1
ATOM 568 C CA . HIS A 1 75 ? 72.387 52.922 57.042 1.00 11.83 75 HIS A CA 1
ATOM 569 C C . HIS A 1 75 ? 71.099 53.727 56.928 1.00 11.67 75 HIS A C 1
ATOM 570 O O . HIS A 1 75 ? 70.593 54.248 57.921 1.00 12.09 75 HIS A O 1
ATOM 577 N N . LEU A 1 76 ? 70.575 53.812 55.710 1.00 10.34 76 LEU A N 1
ATOM 578 C CA . LEU A 1 76 ? 69.387 54.612 55.432 1.00 9.59 76 LEU A CA 1
ATOM 579 C C . LEU A 1 76 ? 68.155 53.850 54.953 1.00 9.27 76 LEU A C 1
ATOM 580 O O . LEU A 1 76 ? 68.249 52.994 54.077 1.00 10.61 76 LEU A O 1
ATOM 585 N N . HIS A 1 77 ? 67.002 54.182 55.528 1.00 9.29 77 HIS A N 1
ATOM 586 C CA . HIS A 1 77 ? 65.731 53.578 55.126 1.00 8.86 77 HIS A CA 1
ATOM 587 C C . HIS A 1 77 ? 64.824 54.706 54.669 1.00 9.90 77 HIS A C 1
ATOM 588 O O . HIS A 1 77 ? 64.751 55.754 55.305 1.00 10.65 77 HIS A O 1
ATOM 595 N N . ILE A 1 78 ? 64.117 54.484 53.569 1.00 8.34 78 ILE A N 1
ATOM 596 C CA . ILE A 1 78 ? 63.275 55.530 53.011 1.00 9.00 78 ILE A CA 1
ATOM 597 C C . ILE A 1 78 ? 61.822 55.105 52.811 1.00 8.57 78 ILE A C 1
ATOM 598 O O . ILE A 1 78 ? 61.532 53.922 52.627 1.00 9.53 78 ILE A O 1
ATOM 603 N N . ALA A 1 79 ? 60.916 56.077 52.890 1.00 9.04 79 ALA A N 1
ATOM 604 C CA . ALA A 1 79 ? 59.494 55.846 52.637 1.00 8.27 79 ALA A CA 1
ATOM 605 C C . ALA A 1 79 ? 59.119 56.883 51.578 1.00 9.24 79 ALA A C 1
ATOM 606 O O . ALA A 1 79 ? 59.363 58.076 51.757 1.00 9.65 79 ALA A O 1
ATOM 608 N N . VAL A 1 80 ? 58.545 56.430 50.470 1.00 8.86 80 VAL A N 1
ATOM 609 C CA . VAL A 1 80 ? 58.159 57.333 49.391 1.00 8.68 80 VAL A CA 1
ATOM 610 C C . VAL A 1 80 ? 56.729 57.056 48.959 1.00 9.89 80 VAL A C 1
ATOM 611 O O . VAL A 1 80 ? 56.208 55.968 49.190 1.00 10.13 80 VAL A O 1
ATOM 615 N N . ALA A 1 81 ? 56.100 58.040 48.327 1.00 8.98 81 ALA A N 1
ATOM 616 C CA . ALA A 1 81 ? 54.726 57.869 47.855 1.00 8.36 81 ALA A CA 1
ATOM 617 C C . ALA A 1 81 ? 54.691 58.005 46.338 1.00 10.24 81 ALA A C 1
ATOM 618 O O . ALA A 1 81 ? 55.362 58.872 45.777 1.00 10.30 81 ALA A O 1
ATOM 620 N N . ASP A 1 82 ? 53.918 57.144 45.675 1.00 9.50 82 ASP A N 1
ATOM 621 C CA . ASP A 1 82 ? 53.817 57.216 44.224 1.00 10.44 82 ASP A CA 1
ATOM 622 C C . ASP A 1 82 ? 52.708 58.170 43.787 1.00 11.38 82 ASP A C 1
ATOM 623 O O . ASP A 1 82 ? 52.088 58.835 44.617 1.00 11.33 82 ASP A O 1
ATOM 628 N N . ALA A 1 83 ? 52.464 58.234 42.479 1.00 11.38 83 ALA A N 1
ATOM 629 C CA . ALA A 1 83 ? 51.453 59.129 41.918 1.00 12.83 83 ALA A CA 1
ATOM 630 C C . ALA A 1 83 ? 50.021 58.872 42.379 1.00 12.26 83 ALA A C 1
ATOM 631 O O . ALA A 1 83 ? 49.143 59.723 42.189 1.00 13.54 83 ALA A O 1
ATOM 633 N N . GLN A 1 84 ? 49.778 57.709 42.975 1.00 13.22 84 GLN A N 1
ATOM 634 C CA . GLN A 1 84 ? 48.444 57.380 43.461 1.00 13.34 84 GLN A CA 1
ATOM 635 C C . GLN A 1 84 ? 48.348 57.551 44.974 1.00 12.65 84 GLN A C 1
ATOM 636 O O . GLN A 1 84 ? 47.295 57.312 45.571 1.00 14.56 84 GLN A O 1
ATOM 642 N N . GLY A 1 85 ? 49.450 57.969 45.589 1.00 11.06 85 GLY A N 1
ATOM 643 C CA . GLY A 1 85 ? 49.461 58.170 47.026 1.00 10.60 85 GLY A CA 1
ATOM 644 C C . GLY A 1 85 ? 49.879 56.950 47.828 1.00 9.68 85 GLY A C 1
ATOM 645 O O . GLY A 1 85 ? 49.966 57.021 49.057 1.00 9.70 85 GLY A O 1
ATOM 646 N N . ARG A 1 86 ? 50.124 55.829 47.151 1.00 10.03 86 ARG A N 1
ATOM 647 C CA . ARG A 1 86 ? 50.537 54.605 47.837 1.00 11.46 86 ARG A CA 1
ATOM 648 C C . ARG A 1 86 ? 51.989 54.712 48.284 1.00 9.79 86 ARG A C 1
ATOM 649 O O . ARG A 1 86 ? 52.840 55.185 47.537 1.00 10.53 86 ARG A O 1
ATOM 657 N N . VAL A 1 87 ? 52.270 54.244 49.494 1.00 9.29 87 VAL A N 1
ATOM 658 C CA . VAL A 1 87 ? 53.619 54.331 50.034 1.00 9.06 87 VAL A CA 1
ATOM 659 C C . VAL A 1 87 ? 54.425 53.041 49.924 1.00 9.64 87 VAL A C 1
ATOM 660 O O . VAL A 1 87 ? 53.928 51.941 50.198 1.00 11.46 87 VAL A O 1
ATOM 664 N N . TRP A 1 88 ? 55.676 53.204 49.504 1.00 9.04 88 TRP A N 1
ATOM 665 C CA . TRP A 1 88 ? 56.619 52.107 49.317 1.00 8.84 88 TRP A CA 1
ATOM 666 C C . TRP A 1 88 ? 57.893 52.453 50.066 1.00 9.45 88 TRP A C 1
ATOM 667 O O . TRP A 1 88 ? 58.152 53.615 50.346 1.00 9.29 88 TRP A O 1
ATOM 678 N N . GLY A 1 89 ? 58.705 51.454 50.379 1.00 8.36 89 GLY A N 1
ATOM 679 C CA . GLY A 1 89 ? 59.925 51.775 51.089 1.00 9.43 89 GLY A CA 1
ATOM 680 C C . GLY A 1 89 ? 60.829 50.605 51.377 1.00 9.53 89 GLY A C 1
ATOM 681 O O . GLY A 1 89 ? 60.463 49.450 51.167 1.00 8.74 89 GLY A O 1
ATOM 682 N N . GLY A 1 90 ? 62.023 50.922 51.865 1.00 8.61 90 GLY A N 1
ATOM 683 C CA . GLY A 1 90 ? 62.991 49.897 52.190 1.00 8.89 90 GLY A CA 1
ATOM 684 C C . GLY A 1 90 ? 64.361 50.499 52.431 1.00 9.70 90 GLY A C 1
ATOM 685 O O . GLY A 1 90 ? 64.489 51.688 52.736 1.00 10.18 90 GLY A O 1
ATOM 686 N N . HIS A 1 91 ? 65.378 49.660 52.274 1.00 8.30 91 HIS A N 1
ATOM 687 C CA . HIS A 1 91 ? 66.778 50.016 52.475 1.00 10.68 91 HIS A CA 1
ATOM 688 C C . HIS A 1 91 ? 67.307 50.793 51.265 1.00 11.15 91 HIS A C 1
ATOM 689 O O . HIS A 1 91 ? 67.282 50.302 50.138 1.00 10.93 91 HIS A O 1
ATOM 696 N N . LEU A 1 92 ? 67.796 52.006 51.507 1.00 10.70 92 LEU A N 1
ATOM 697 C CA . LEU A 1 92 ? 68.288 52.866 50.439 1.00 10.00 92 LEU A CA 1
ATOM 698 C C . LEU A 1 92 ? 69.573 52.372 49.780 1.00 11.01 92 LEU A C 1
ATOM 699 O O . LEU A 1 92 ? 70.549 52.058 50.462 1.00 13.33 92 LEU A O 1
ATOM 704 N N . LEU A 1 93 ? 69.557 52.312 48.451 1.00 11.03 93 LEU A N 1
ATOM 705 C CA . LEU A 1 93 ? 70.713 51.888 47.663 1.00 12.01 93 LEU A CA 1
ATOM 706 C C . LEU A 1 93 ? 71.191 53.071 46.828 1.00 12.25 93 LEU A C 1
ATOM 707 O O . LEU A 1 93 ? 70.635 54.162 46.906 1.00 11.39 93 LEU A O 1
ATOM 712 N N . GLU A 1 94 ? 72.230 52.868 46.028 1.00 15.29 94 GLU A N 1
ATOM 713 C CA . GLU A 1 94 ? 72.686 53.950 45.172 1.00 16.03 94 GLU A CA 1
ATOM 714 C C . GLU A 1 94 ? 71.655 54.005 44.050 1.00 15.56 94 GLU A C 1
ATOM 715 O O . GLU A 1 94 ? 70.890 53.058 43.871 1.00 15.72 94 GLU A O 1
ATOM 721 N N . GLY A 1 95 ? 71.597 55.110 43.321 1.00 14.92 95 GLY A N 1
ATOM 722 C CA . GLY A 1 95 ? 70.649 55.188 42.223 1.00 14.53 95 GLY A CA 1
ATOM 723 C C . GLY A 1 95 ? 69.328 55.886 42.485 1.00 14.50 95 GLY A C 1
ATOM 724 O O . GLY A 1 95 ? 68.448 55.884 41.622 1.00 14.99 95 GLY A O 1
ATOM 725 N N . ASN A 1 96 ? 69.160 56.462 43.671 1.00 12.27 96 ASN A N 1
ATOM 726 C CA . ASN A 1 96 ? 67.932 57.189 43.969 1.00 12.24 96 ASN A CA 1
ATOM 727 C C . ASN A 1 96 ? 68.223 58.608 43.523 1.00 13.15 96 ASN A C 1
ATOM 728 O O . ASN A 1 96 ? 68.935 59.346 44.194 1.00 13.77 96 ASN A O 1
ATOM 733 N N . LEU A 1 97 ? 67.678 58.970 42.367 1.00 12.43 97 LEU A N 1
ATOM 734 C CA . LEU A 1 97 ? 67.924 60.272 41.771 1.00 12.90 97 LEU A CA 1
ATOM 735 C C . LEU A 1 97 ? 66.883 61.336 42.056 1.00 12.85 97 LEU A C 1
ATOM 736 O O . LEU A 1 97 ? 65.686 61.128 41.870 1.00 13.84 97 LEU A O 1
ATOM 741 N N . ILE A 1 98 ? 67.366 62.494 42.489 1.00 13.58 98 ILE A N 1
ATOM 742 C CA . ILE A 1 98 ? 66.510 63.626 42.808 1.00 14.71 98 ILE A CA 1
ATOM 743 C C . ILE A 1 98 ? 65.814 64.139 41.553 1.00 16.33 98 ILE A C 1
ATOM 744 O O . ILE A 1 98 ? 66.424 64.206 40.484 1.00 17.25 98 ILE A O 1
ATOM 749 N N . ASN A 1 99 ? 64.538 64.491 41.677 1.00 17.01 99 ASN A N 1
ATOM 750 C CA . ASN A 1 99 ? 63.803 65.030 40.540 1.00 18.81 99 ASN A CA 1
ATOM 751 C C . ASN A 1 99 ? 64.000 66.538 40.512 1.00 19.71 99 ASN A C 1
ATOM 752 O O . ASN A 1 99 ? 64.861 67.037 39.788 1.00 21.88 99 ASN A O 1
ATOM 757 N N . THR A 1 101 ? 63.936 68.527 43.708 1.00 15.88 101 THR A N 1
ATOM 758 C CA . THR A 1 101 ? 64.630 68.950 44.919 1.00 15.14 101 THR A CA 1
ATOM 759 C C . THR A 1 101 ? 64.583 67.930 46.057 1.00 14.59 101 THR A C 1
ATOM 760 O O . THR A 1 101 ? 63.765 67.010 46.060 1.00 14.52 101 THR A O 1
ATOM 764 N N . ALA A 1 102 ? 65.495 68.108 47.006 1.00 14.49 102 ALA A N 1
ATOM 765 C CA . ALA A 1 102 ? 65.573 67.302 48.220 1.00 13.08 102 ALA A CA 1
ATOM 766 C C . ALA A 1 102 ? 66.111 68.284 49.252 1.00 13.59 102 ALA A C 1
ATOM 767 O O . ALA A 1 102 ? 67.225 68.796 49.114 1.00 14.39 102 ALA A O 1
ATOM 769 N N . GLU A 1 103 ? 65.301 68.573 50.260 1.00 11.89 103 GLU A N 1
ATOM 770 C CA . GLU A 1 103 ? 65.672 69.510 51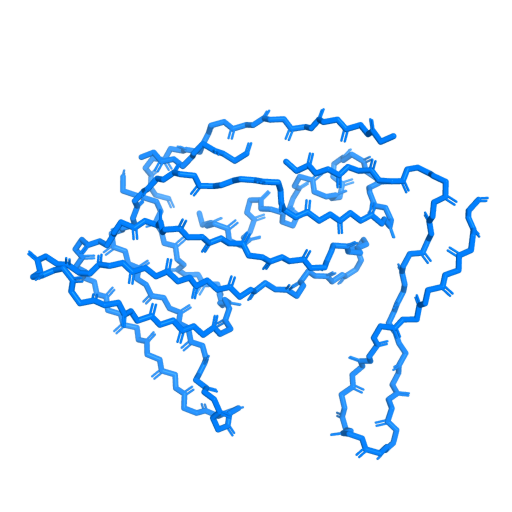.312 1.00 11.64 103 GLU A CA 1
ATOM 771 C C . GLU A 1 103 ? 66.198 68.694 52.486 1.00 13.60 103 GLU A C 1
ATOM 772 O O . GLU A 1 103 ? 65.481 68.383 53.435 1.00 16.50 103 GLU A O 1
ATOM 778 N N . LEU A 1 104 ? 67.477 68.360 52.394 1.00 12.66 104 LEU A N 1
ATOM 779 C CA . LEU A 1 104 ? 68.153 67.521 53.367 1.00 12.78 104 LEU A CA 1
ATOM 780 C C . LEU A 1 104 ? 68.673 68.207 54.623 1.00 13.52 104 LEU A C 1
ATOM 781 O O . LEU A 1 104 ? 69.338 69.238 54.557 1.00 12.63 104 LEU A O 1
ATOM 794 N N . ILE A 1 106 ? 70.612 67.117 58.307 1.00 12.50 106 ILE A N 1
ATOM 795 C CA . ILE A 1 106 ? 71.301 66.090 59.067 1.00 13.48 106 ILE A CA 1
ATOM 796 C C . ILE A 1 106 ? 71.648 66.604 60.452 1.00 12.68 106 ILE A C 1
ATOM 797 O O . ILE A 1 106 ? 71.999 67.769 60.617 1.00 12.70 106 ILE A O 1
ATOM 802 N N . HIS A 1 107 ? 71.523 65.737 61.448 1.00 11.85 107 HIS A N 1
ATOM 803 C CA . HIS A 1 107 ? 71.881 66.106 62.808 1.00 14.13 107 HIS A CA 1
ATOM 804 C C . HIS A 1 107 ? 73.201 65.407 63.108 1.00 14.22 107 HIS A C 1
ATOM 805 O O . HIS A 1 107 ? 73.329 64.195 62.923 1.00 14.42 107 HIS A O 1
ATOM 812 N N . HIS A 1 108 ? 74.188 66.193 63.533 1.00 13.88 108 HIS A N 1
ATOM 813 C CA . HIS A 1 108 ? 75.524 65.698 63.852 1.00 15.60 108 HIS A CA 1
ATOM 814 C C . HIS A 1 108 ? 75.702 65.704 65.367 1.00 14.62 108 HIS A C 1
ATOM 815 O O . HIS A 1 108 ? 75.374 66.685 66.032 1.00 15.74 108 HIS A O 1
ATOM 822 N N . TYR A 1 109 ? 76.199 64.596 65.907 1.00 15.54 109 TYR A N 1
ATOM 823 C CA . TYR A 1 109 ? 76.409 64.457 67.346 1.00 16.97 109 TYR A CA 1
ATOM 824 C C . TYR A 1 109 ? 77.907 64.382 67.633 1.00 19.46 109 TYR A C 1
ATOM 825 O O . TYR A 1 109 ? 78.474 63.292 67.719 1.00 19.01 109 TYR A O 1
ATOM 834 N N . PRO A 1 110 ? 78.562 65.542 67.797 1.00 21.54 110 PRO A N 1
ATOM 835 C CA . PRO A 1 110 ? 80.002 65.639 68.071 1.00 22.71 110 PRO A CA 1
ATOM 836 C C . PRO A 1 110 ? 80.486 64.905 69.319 1.00 23.66 110 PRO A C 1
ATOM 837 O O . PRO A 1 110 ? 81.650 64.511 69.400 1.00 24.25 110 PRO A O 1
ATOM 841 N N . GLN A 1 111 ? 79.591 64.723 70.282 1.00 24.74 111 GLN A N 1
ATOM 842 C CA . GLN A 1 111 ? 79.926 64.068 71.540 1.00 25.94 111 GLN A CA 1
ATOM 843 C C . GLN A 1 111 ? 79.828 62.543 71.471 1.00 24.80 111 GLN A C 1
ATOM 844 O O . GLN A 1 111 ? 80.146 61.846 72.438 1.00 25.33 111 GLN A O 1
ATOM 850 N N . HIS A 1 112 ? 79.390 62.027 70.327 1.00 21.61 112 HIS A N 1
ATOM 851 C CA . HIS A 1 112 ? 79.252 60.587 70.146 1.00 19.94 112 HIS A CA 1
ATOM 852 C C . HIS A 1 112 ? 80.149 60.042 69.046 1.00 17.95 112 HIS A C 1
ATOM 853 O O . HIS A 1 112 ? 80.646 60.783 68.199 1.00 18.63 112 HIS A O 1
ATOM 860 N N . HIS A 1 113 ? 80.346 58.729 69.072 1.00 16.90 113 HIS A N 1
ATOM 861 C CA . HIS A 1 113 ? 81.155 58.052 68.069 1.00 17.08 113 HIS A CA 1
ATOM 862 C C . HIS A 1 113 ? 80.468 56.736 67.724 1.00 17.40 113 HIS A C 1
ATOM 863 O O . HIS A 1 113 ? 80.472 55.801 68.525 1.00 17.77 113 HIS A O 1
ATOM 870 N N . PHE A 1 114 ? 79.853 56.680 66.545 1.00 15.51 114 PHE A N 1
ATOM 871 C CA . PHE A 1 114 ? 79.190 55.462 66.096 1.00 15.82 114 PHE A CA 1
ATOM 872 C C . PHE A 1 114 ? 80.135 54.717 65.170 1.00 16.21 114 PHE A C 1
ATOM 873 O O . PHE A 1 114 ? 80.753 55.318 64.293 1.00 16.46 114 PHE A O 1
ATOM 881 N N . THR A 1 115 ? 80.236 53.409 65.361 1.00 15.82 115 THR A N 1
ATOM 882 C CA . THR A 1 115 ? 81.069 52.572 64.510 1.00 16.63 115 THR A CA 1
ATOM 883 C C . THR A 1 115 ? 80.254 51.326 64.189 1.00 17.61 115 THR A C 1
ATOM 884 O O . THR A 1 115 ? 79.137 51.164 64.679 1.00 17.04 115 THR A O 1
ATOM 888 N N . ARG A 1 116 ? 80.800 50.456 63.352 1.00 17.98 116 ARG A N 1
ATOM 889 C CA . ARG A 1 116 ? 80.113 49.219 63.019 1.00 19.59 116 ARG A CA 1
ATOM 890 C C . ARG A 1 116 ? 81.111 48.069 63.091 1.00 21.35 116 ARG A C 1
ATOM 891 O O . ARG A 1 116 ? 82.214 48.154 62.547 1.00 21.74 116 ARG A O 1
ATOM 899 N N . GLU A 1 117 ? 80.723 47.007 63.791 1.00 23.11 117 GLU A N 1
ATOM 900 C CA . GLU A 1 117 ? 81.571 45.831 63.955 1.00 24.55 117 GLU A CA 1
ATOM 901 C C . GLU A 1 117 ? 80.805 44.586 63.532 1.00 25.49 117 GLU A C 1
ATOM 902 O O . GLU A 1 117 ? 79.604 44.473 63.775 1.00 24.57 117 GLU A O 1
ATOM 908 N N . PHE A 1 118 ? 81.503 43.648 62.903 1.00 25.48 118 PHE A N 1
ATOM 909 C CA . PHE A 1 118 ? 80.871 42.418 62.447 1.00 26.00 118 PHE A CA 1
ATOM 910 C C . PHE A 1 118 ? 80.174 41.682 63.586 1.00 25.84 118 PHE A C 1
ATOM 911 O O . PHE A 1 118 ? 80.722 41.549 64.681 1.00 26.18 118 PHE A O 1
ATOM 919 N N . ASP A 1 119 ? 78.963 41.203 63.315 1.00 25.75 119 ASP A N 1
ATOM 920 C CA . ASP A 1 119 ? 78.183 40.464 64.302 1.00 26.20 119 ASP A CA 1
ATOM 921 C C . ASP A 1 119 ? 77.981 39.044 63.784 1.00 26.56 119 ASP A C 1
ATOM 922 O O . ASP A 1 119 ? 77.221 38.824 62.842 1.00 26.19 119 ASP A O 1
ATOM 927 N N . PRO A 1 120 ? 78.663 38.063 64.390 1.00 27.83 120 PRO A N 1
ATOM 928 C CA . PRO A 1 120 ? 78.527 36.670 63.956 1.00 28.62 120 PRO A CA 1
ATOM 929 C C . PRO A 1 120 ? 77.081 36.177 63.981 1.00 29.76 120 PRO A C 1
ATOM 930 O O . PRO A 1 120 ? 76.710 35.277 63.225 1.00 30.04 120 PRO A O 1
ATOM 934 N N . ASN A 1 121 ? 76.266 36.777 64.843 1.00 30.60 121 ASN A N 1
ATOM 935 C CA . ASN A 1 121 ? 74.869 36.382 64.974 1.00 31.56 121 ASN A CA 1
ATOM 936 C C . ASN A 1 121 ? 73.964 36.884 63.853 1.00 31.05 121 ASN A C 1
ATOM 937 O O . ASN A 1 121 ? 72.850 36.389 63.686 1.00 30.70 121 ASN A O 1
ATOM 942 N N . THR A 1 122 ? 74.438 37.858 63.083 1.00 29.25 122 THR A N 1
ATOM 943 C CA . THR A 1 122 ? 73.638 38.400 61.988 1.00 28.02 122 THR A CA 1
ATOM 944 C C . THR A 1 122 ? 74.307 38.224 60.630 1.00 28.19 122 THR A C 1
ATOM 945 O O . THR A 1 122 ? 73.632 38.102 59.608 1.00 28.41 122 THR A O 1
ATOM 949 N N . GLY A 1 123 ? 75.634 38.216 60.622 1.00 28.59 123 GLY A N 1
ATOM 950 C CA . GLY A 1 123 ? 76.359 38.071 59.374 1.00 28.37 123 GLY A CA 1
ATOM 951 C C . GLY A 1 123 ? 76.628 39.415 58.724 1.00 28.70 123 GLY A C 1
ATOM 952 O O . GLY A 1 123 ? 77.141 39.484 57.608 1.00 28.89 123 GLY A O 1
ATOM 953 N N . TYR A 1 124 ? 76.273 40.487 59.426 1.00 28.01 124 TYR A N 1
ATOM 954 C CA . TYR A 1 124 ? 76.477 41.846 58.928 1.00 27.86 124 TYR A CA 1
ATOM 955 C C . TYR A 1 124 ? 77.258 42.655 59.959 1.00 26.03 124 TYR A C 1
ATOM 956 O O . TYR A 1 124 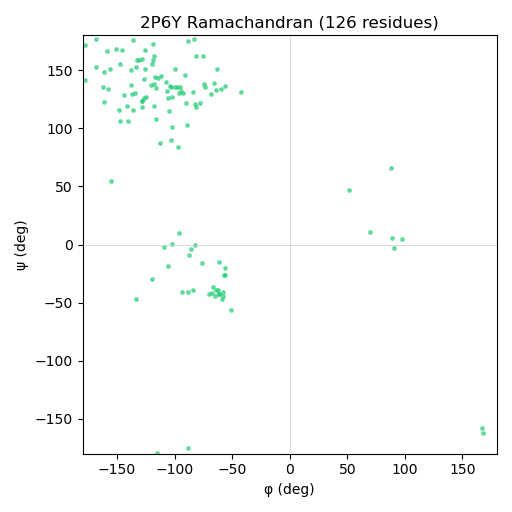? 77.426 42.226 61.101 1.00 25.40 124 TYR A O 1
ATOM 965 N N . SER A 1 125 ? 77.740 43.824 59.551 1.00 25.10 125 SER A N 1
ATOM 966 C CA . SER A 1 125 ? 78.449 44.707 60.468 1.00 23.90 125 SER A CA 1
ATOM 967 C C . SER A 1 125 ? 77.314 45.467 61.147 1.00 21.36 125 SER A C 1
ATOM 968 O O . SER A 1 125 ? 76.420 45.972 60.468 1.00 22.05 125 SER A O 1
ATOM 971 N N . GLU A 1 126 ? 77.334 45.540 62.473 1.00 19.97 126 GLU A N 1
ATOM 972 C CA . GLU A 1 126 ? 76.263 46.219 63.194 1.00 18.30 126 GLU A CA 1
ATOM 973 C C . GLU A 1 126 ? 76.735 47.411 64.022 1.00 17.80 126 GLU A C 1
ATOM 974 O O . GLU A 1 126 ? 77.907 47.510 64.392 1.00 17.96 126 GLU A O 1
ATOM 980 N N . LEU A 1 127 ? 75.800 48.306 64.324 1.00 16.24 127 LEU A N 1
ATOM 981 C CA . LEU A 1 127 ? 76.081 49.515 65.088 1.00 15.95 127 LEU A CA 1
ATOM 982 C C . LEU A 1 127 ? 76.647 49.294 66.484 1.00 16.19 127 LEU A C 1
ATOM 983 O O . LEU A 1 127 ? 76.162 48.457 67.244 1.00 15.59 127 LEU A O 1
ATOM 988 N N . VAL A 1 128 ? 77.689 50.059 66.797 1.00 16.95 128 VAL A N 1
ATOM 989 C CA . VAL A 1 128 ? 78.333 50.040 68.102 1.00 17.96 128 VAL A CA 1
ATOM 990 C C . VAL A 1 128 ? 78.368 51.506 68.518 1.00 17.93 128 VAL A C 1
ATOM 991 O O . VAL A 1 128 ? 78.881 52.350 67.784 1.00 17.02 128 VAL A O 1
ATOM 995 N N . VAL A 1 129 ? 77.793 51.812 69.676 1.00 19.89 129 VAL A N 1
ATOM 996 C CA . VAL A 1 129 ? 77.757 53.186 70.163 1.00 22.45 129 VAL A CA 1
ATOM 997 C C . VAL A 1 129 ? 78.776 53.438 71.270 1.00 23.97 129 VAL A C 1
ATOM 998 O O . VAL A 1 129 ? 78.917 52.635 72.192 1.00 25.38 129 VAL A O 1
ATOM 1002 N N . SER A 1 130 ? 79.472 54.566 71.168 1.00 26.17 130 SER A N 1
ATOM 1003 C CA . SER A 1 130 ? 80.480 54.956 72.146 1.00 28.14 130 SER A CA 1
ATOM 1004 C C . SER A 1 130 ? 80.483 56.474 72.303 1.00 29.91 130 SER A C 1
ATOM 1005 O O . SER A 1 130 ? 79.879 57.191 71.504 1.00 29.38 130 SER A O 1
ATOM 1008 N N . ALA A 1 131 ? 81.160 56.961 73.339 1.00 32.11 131 ALA A N 1
ATOM 1009 C CA . ALA A 1 131 ? 81.245 58.397 73.583 1.00 33.78 131 ALA A CA 1
ATOM 101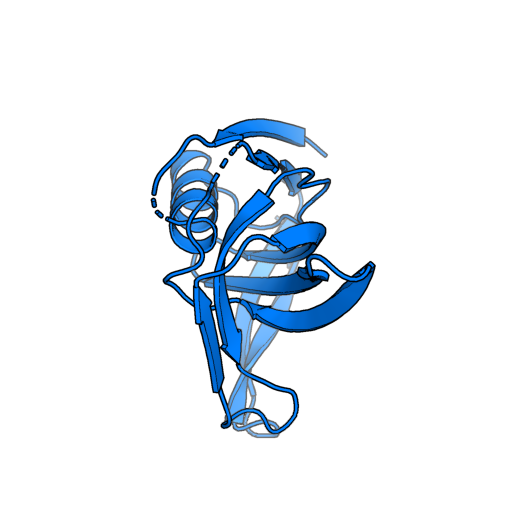0 C C . ALA A 1 131 ? 82.477 58.959 72.881 1.00 34.90 131 ALA A C 1
ATOM 1011 O O . ALA A 1 131 ? 83.507 58.290 72.782 1.00 36.03 131 ALA A O 1
ATOM 1013 N N . ALA A 1 132 ? 82.367 60.189 72.390 1.00 36.36 132 ALA A N 1
ATOM 1014 C CA . ALA A 1 132 ? 83.473 60.839 71.697 1.00 37.73 132 ALA A CA 1
ATOM 1015 C C . ALA A 1 132 ? 84.093 61.918 72.577 1.00 38.56 132 ALA A C 1
ATOM 1016 O O . ALA A 1 132 ? 85.319 61.858 72.805 1.00 39.76 132 ALA A O 1
#

Foldseek 3Di:
DDDDKDKDDFWKVVVVVLVVCQVVVFQWKKKPFKWAKFQWAWAQDDVRHDIDIDRAIKTWDGKIWTDGNVDIWIKTWIAHPVRDIDIHTGDTDGGGNIITTIGGDPQKGWDWDADPVPRDTHIDIDTD

Organism: Vibrio cholerae serotype O1 (strain ATCC 39315 / El Tor Inaba N16961) (NCBI:txid243277)

Sequence (128 aa):
IHLIALRLTRGDLKQQIVQLVQQHRIHAGSIASCVGCLSTLHIRLADSVSTLQVSAPFEILSLSGTLTYQHCHLHIAVADAQGRVWGGHLLEGNLINTAELIHHYPQHHFTREFDPNTGYSELVVSAA

InterPro domains:
  IPR005175 PPC domain [PF03479] (5-109)
  IPR005175 PPC domain [PS51742] (1-130)
  IPR005175 PPC domain [cd11378] (5-109)

Secondary structure (DSSP, 8-state):
-EE---EE----HHHHHHHHHHHTT-SSEE----EEEEEEEEEE-TTSS-EEEE-S-EEEEEEEEEE-SS-EEEEEEEE-TTS-EEEEEE-TT-EE--EE--EE-TTEEEEEEEETTTTEEEEEEEE-

Nearest PDB structures (foldseek):
  2p6y-assembly1_A  TM=1.008E+00  e=2.147E-22  Vibrio cholerae
  2hx0-assembly1_A  TM=9.660E-01  e=1.511E-11  Salmonella enterica
  3htn-assembly1_C  TM=8.747E-01  e=5.364E-08  Bacteroides thetaiotaomicron VPI-5482
  3htn-assembly1_B  TM=8.778E-01  e=6.903E-08  Bacteroides thetaiotaomicron VPI-5482
  2dt4-assembly1_A  TM=7.982E-01  e=2.889E-06  Pyrococcus horikoshii

CATH classification: 3.30.1330.80